Protein AF-W2YUC6-F1 (afdb_monomer_lite)

Secondary structure (DSSP, 8-state):
--HHHHHHHHHHHHHHHHHHHHHTTS-SS-EEEEEEEETTEEEEEEEEEEE-SS-EE--EEEEEES-SSTT----HHHHHHHHHHHHHHHHHHHHTT---

Structure (mmCIF, N/CA/C/O backbone):
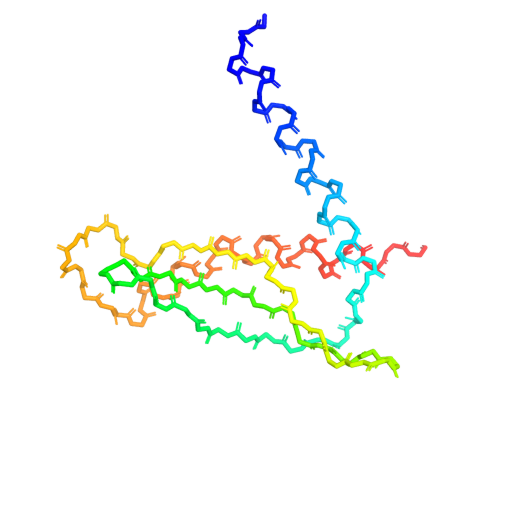data_AF-W2YUC6-F1
#
_entry.id   AF-W2YUC6-F1
#
loop_
_atom_site.group_PDB
_atom_site.id
_atom_site.type_symbol
_atom_site.label_atom_id
_atom_site.label_alt_id
_atom_site.label_comp_id
_atom_site.label_asym_id
_atom_site.label_entity_id
_atom_site.label_seq_id
_atom_site.pdbx_PDB_ins_code
_atom_site.Cartn_x
_atom_site.Cartn_y
_atom_site.Cartn_z
_atom_site.occupancy
_atom_site.B_iso_or_equiv
_atom_site.auth_seq_id
_atom_site.auth_comp_id
_atom_site.auth_asym_id
_atom_site.auth_atom_id
_atom_site.pdbx_PDB_model_num
ATOM 1 N N . MET A 1 1 ? 11.475 27.452 8.115 1.00 68.62 1 MET A N 1
ATOM 2 C CA . MET A 1 1 ? 10.735 26.313 7.541 1.00 68.62 1 MET A CA 1
ATOM 3 C C . MET A 1 1 ? 10.317 26.722 6.147 1.00 68.62 1 MET A C 1
ATOM 5 O O . MET A 1 1 ? 9.679 27.763 6.019 1.00 68.62 1 MET A O 1
ATOM 9 N N . SER A 1 2 ? 10.793 26.026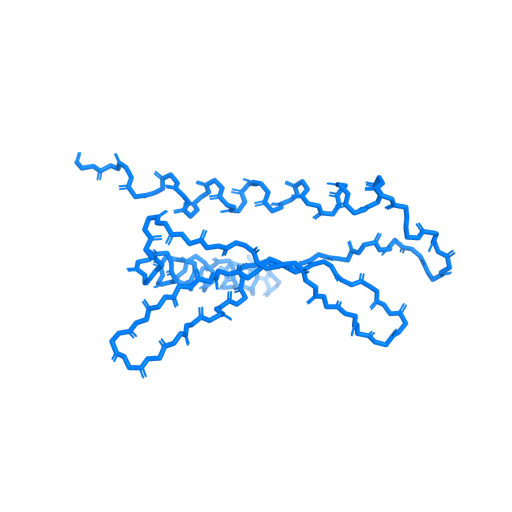 5.120 1.00 90.81 2 SER A N 1
ATOM 10 C CA . SER A 1 2 ? 10.464 26.364 3.736 1.00 90.81 2 SER A CA 1
ATOM 11 C C . SER A 1 2 ? 9.015 25.976 3.418 1.00 90.81 2 SER A C 1
ATOM 13 O O . SER A 1 2 ? 8.407 25.164 4.116 1.00 90.81 2 SER A O 1
ATOM 15 N N . VAL A 1 3 ? 8.446 26.560 2.361 1.00 90.56 3 VAL A N 1
ATOM 16 C CA . VAL A 1 3 ? 7.114 26.170 1.863 1.00 90.56 3 VAL A CA 1
ATOM 17 C C . VAL A 1 3 ? 7.087 24.683 1.482 1.00 90.56 3 VAL A C 1
ATOM 19 O O . VAL A 1 3 ? 6.080 24.017 1.706 1.00 90.56 3 VAL A O 1
ATOM 22 N N . LEU A 1 4 ? 8.208 24.152 0.979 1.00 91.25 4 LEU A N 1
ATOM 23 C CA . LEU A 1 4 ? 8.369 22.735 0.657 1.00 91.25 4 LEU A CA 1
ATOM 24 C C . LEU A 1 4 ? 8.284 21.855 1.912 1.00 91.25 4 LEU A C 1
ATOM 26 O O . LEU A 1 4 ? 7.545 20.876 1.909 1.00 91.25 4 LEU A O 1
ATOM 30 N N . ASP A 1 5 ? 8.960 22.241 2.999 1.00 92.19 5 ASP A N 1
ATOM 31 C CA . ASP A 1 5 ? 8.928 21.491 4.266 1.00 92.19 5 ASP A CA 1
ATOM 32 C C . ASP A 1 5 ? 7.514 21.455 4.861 1.00 92.19 5 ASP A C 1
ATOM 34 O O . ASP A 1 5 ? 7.064 20.433 5.377 1.00 92.19 5 ASP A O 1
ATOM 38 N N . ALA A 1 6 ? 6.791 22.576 4.774 1.00 91.25 6 ALA A N 1
ATOM 39 C CA . ALA A 1 6 ? 5.413 22.664 5.244 1.00 91.25 6 ALA A CA 1
ATOM 40 C C . ALA A 1 6 ? 4.466 21.797 4.399 1.00 91.25 6 ALA A C 1
ATOM 42 O O . ALA A 1 6 ? 3.583 21.135 4.945 1.00 91.25 6 ALA A O 1
ATOM 43 N N . LEU A 1 7 ? 4.660 21.773 3.077 1.00 93.06 7 LEU A N 1
ATOM 44 C CA . LEU A 1 7 ? 3.877 20.935 2.173 1.00 93.06 7 LEU A CA 1
ATOM 45 C C . LEU A 1 7 ? 4.134 19.447 2.428 1.00 93.06 7 LEU A C 1
ATOM 47 O O . LEU A 1 7 ? 3.177 18.687 2.561 1.00 93.06 7 LEU A O 1
ATOM 51 N N . LEU A 1 8 ? 5.402 19.047 2.548 1.00 90.88 8 LEU A N 1
ATOM 52 C CA . LEU A 1 8 ? 5.783 17.661 2.816 1.00 90.88 8 LEU A CA 1
ATOM 53 C C . LEU A 1 8 ? 5.209 17.182 4.153 1.00 90.88 8 LEU A C 1
ATOM 55 O O . LEU A 1 8 ? 4.545 16.152 4.199 1.00 90.88 8 LEU A O 1
ATOM 59 N N . SER A 1 9 ? 5.361 17.982 5.211 1.00 91.50 9 SER A N 1
ATOM 60 C CA . SER A 1 9 ? 4.806 17.683 6.537 1.00 91.50 9 SER A CA 1
ATOM 61 C C . SER A 1 9 ? 3.281 17.515 6.514 1.00 91.50 9 SER A C 1
ATOM 63 O O . SER A 1 9 ? 2.737 16.592 7.125 1.00 91.50 9 SER A O 1
ATOM 65 N N . ASN A 1 10 ? 2.571 18.355 5.752 1.00 91.25 10 ASN A N 1
ATOM 66 C CA . ASN A 1 10 ? 1.122 18.233 5.594 1.00 91.25 10 ASN A CA 1
ATOM 67 C C . ASN A 1 10 ? 0.727 16.954 4.846 1.00 91.25 10 ASN A C 1
ATOM 69 O O . ASN A 1 10 ? -0.207 16.273 5.269 1.00 91.25 10 ASN A O 1
ATOM 73 N N . ILE A 1 11 ? 1.433 16.612 3.764 1.00 91.25 11 ILE A N 1
ATOM 74 C CA . ILE A 1 11 ? 1.186 15.382 3.001 1.00 91.25 11 ILE A CA 1
ATOM 75 C C . ILE A 1 11 ? 1.427 14.163 3.892 1.00 91.25 11 ILE A C 1
ATOM 77 O O . ILE A 1 11 ? 0.543 13.321 4.008 1.00 91.25 11 ILE A O 1
ATOM 81 N N . GLU A 1 12 ? 2.552 14.106 4.603 1.00 86.38 12 GLU A N 1
ATOM 82 C CA . GLU A 1 12 ? 2.849 13.027 5.552 1.00 86.38 12 GLU A CA 1
ATOM 83 C C . GLU A 1 12 ? 1.789 12.911 6.655 1.00 86.38 12 GLU A C 1
ATOM 85 O O . GLU A 1 12 ? 1.380 11.808 7.026 1.00 86.38 12 GLU A O 1
ATOM 90 N N . GLY A 1 13 ? 1.324 14.045 7.187 1.00 86.56 13 GLY A N 1
ATOM 91 C CA . GLY A 1 13 ? 0.262 14.094 8.187 1.00 86.56 13 GLY A CA 1
ATOM 92 C C . GLY A 1 13 ? -1.058 13.527 7.663 1.00 86.56 13 GLY A C 1
ATOM 93 O O . GLY A 1 13 ? -1.673 12.689 8.326 1.00 86.56 13 GLY A O 1
ATOM 94 N N . MET A 1 14 ? -1.477 13.931 6.461 1.00 83.50 14 MET A N 1
ATOM 95 C CA . MET A 1 14 ? -2.692 13.404 5.833 1.00 83.50 14 MET A CA 1
ATOM 96 C C . MET A 1 14 ? -2.565 11.920 5.500 1.00 83.50 14 MET A C 1
ATOM 98 O O . MET A 1 14 ? -3.501 11.167 5.770 1.00 83.50 14 MET A O 1
ATOM 102 N N . THR A 1 15 ? -1.417 11.486 4.979 1.00 79.94 15 THR A N 1
ATOM 103 C CA . THR A 1 15 ? -1.151 10.077 4.671 1.00 79.94 15 THR A CA 1
ATOM 104 C C . THR A 1 15 ? -1.334 9.215 5.917 1.00 79.94 15 THR A C 1
ATOM 106 O O . THR A 1 15 ? -2.124 8.275 5.887 1.00 79.94 15 THR A O 1
ATOM 109 N N . LYS A 1 16 ? -0.762 9.607 7.065 1.00 79.44 16 LYS A N 1
ATOM 110 C CA . LYS A 1 16 ? -0.944 8.887 8.345 1.00 79.44 16 LYS A CA 1
ATOM 111 C C . LYS A 1 16 ? -2.411 8.789 8.779 1.00 79.44 16 LYS A C 1
ATOM 113 O O . LYS A 1 16 ? -2.835 7.770 9.332 1.00 79.44 16 LYS A O 1
ATOM 118 N N . VAL A 1 17 ? -3.201 9.845 8.568 1.00 84.56 17 VAL A N 1
ATOM 119 C CA . VAL A 1 17 ? -4.639 9.852 8.898 1.00 84.56 17 VAL A CA 1
ATOM 120 C C . VAL A 1 17 ? -5.415 8.903 7.983 1.00 84.56 17 VAL A C 1
ATOM 122 O O . VAL A 1 17 ? -6.271 8.149 8.462 1.00 84.56 17 VAL A O 1
ATOM 125 N N . VAL A 1 18 ? -5.110 8.914 6.685 1.00 77.75 18 VAL A N 1
ATOM 126 C CA . VAL A 1 18 ? -5.732 8.040 5.682 1.00 77.75 18 VAL A CA 1
ATOM 127 C C . VAL A 1 18 ? -5.387 6.578 5.959 1.00 77.75 18 VAL A C 1
ATOM 129 O O . VAL A 1 18 ? -6.303 5.768 6.094 1.00 77.75 18 VAL A O 1
ATOM 132 N N . GLU A 1 19 ? -4.110 6.257 6.158 1.00 74.81 19 GLU A N 1
ATOM 133 C CA . GLU A 1 19 ? -3.626 4.916 6.512 1.00 74.81 19 GLU A CA 1
ATOM 134 C C . GLU A 1 19 ? -4.328 4.368 7.757 1.00 74.81 19 GLU A C 1
ATOM 136 O O . GLU A 1 19 ? -4.874 3.267 7.736 1.00 74.81 19 GLU A O 1
ATOM 141 N N . SER A 1 20 ? -4.396 5.160 8.833 1.00 77.25 20 SER A N 1
ATOM 142 C CA . SER A 1 20 ? -5.079 4.776 10.077 1.00 77.25 20 SER A CA 1
ATOM 143 C C . SER A 1 20 ? -6.575 4.521 9.866 1.00 77.25 20 SER A C 1
ATOM 145 O O . SER A 1 20 ? -7.152 3.583 10.421 1.00 77.25 20 SER A O 1
ATOM 147 N N . THR A 1 21 ? -7.223 5.341 9.038 1.00 80.06 21 THR A N 1
ATOM 148 C CA . THR A 1 21 ? -8.652 5.207 8.729 1.00 80.06 21 THR A CA 1
ATOM 149 C C . THR A 1 21 ? -8.936 3.969 7.885 1.00 80.06 21 THR A C 1
ATOM 151 O O . THR A 1 21 ? -9.964 3.319 8.086 1.00 80.06 21 THR A O 1
ATOM 154 N N . ILE A 1 22 ? -8.050 3.648 6.942 1.00 73.81 22 ILE A N 1
ATOM 155 C CA . ILE A 1 22 ? -8.134 2.450 6.107 1.00 73.81 22 ILE A CA 1
ATOM 156 C C . ILE A 1 22 ? -7.868 1.207 6.960 1.00 73.81 22 ILE A C 1
ATOM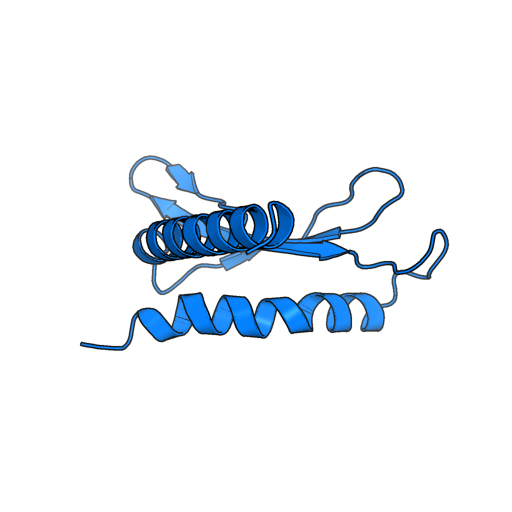 158 O O . ILE A 1 22 ? -8.699 0.304 6.960 1.00 73.81 22 ILE A O 1
ATOM 162 N N . GLY A 1 23 ? -6.805 1.197 7.768 1.00 73.44 23 GLY A N 1
ATOM 163 C CA . GLY A 1 23 ? -6.456 0.067 8.635 1.00 73.44 23 GLY A CA 1
ATOM 164 C C . GLY A 1 23 ? -7.572 -0.320 9.609 1.00 73.44 23 GLY A C 1
ATOM 165 O O . GLY A 1 23 ? -7.845 -1.497 9.787 1.00 73.44 23 GLY A O 1
ATOM 166 N N . LYS A 1 24 ? -8.313 0.651 10.161 1.00 77.12 24 LYS A N 1
ATOM 167 C CA . LYS A 1 24 ? -9.489 0.377 11.015 1.00 77.12 24 LYS A CA 1
ATOM 168 C C . LYS A 1 24 ? -10.667 -0.283 10.287 1.00 77.12 24 LYS A C 1
ATOM 170 O O . LYS A 1 24 ? -11.566 -0.796 10.946 1.00 77.12 24 LYS A O 1
ATOM 175 N N . LYS A 1 25 ? -10.727 -0.182 8.958 1.00 72.62 25 LYS A N 1
ATOM 176 C CA . LYS A 1 25 ? -11.828 -0.701 8.128 1.00 72.62 25 LYS A CA 1
ATOM 177 C C . LYS A 1 25 ? -11.507 -2.049 7.494 1.00 72.62 25 LYS A C 1
ATOM 179 O O . LYS A 1 25 ? -12.433 -2.718 7.047 1.00 72.62 25 LYS A O 1
ATOM 184 N N . ILE A 1 26 ? -10.229 -2.407 7.417 1.00 70.44 26 ILE A N 1
ATOM 185 C CA . ILE A 1 26 ? -9.772 -3.658 6.821 1.00 70.44 26 ILE A CA 1
ATOM 186 C C . ILE A 1 26 ? -9.842 -4.760 7.889 1.00 70.44 26 ILE A C 1
ATOM 188 O O . ILE A 1 26 ? -9.303 -4.568 8.979 1.00 70.44 26 ILE A O 1
ATOM 192 N N . PRO A 1 27 ? -10.524 -5.889 7.625 1.00 66.31 27 PRO A N 1
ATOM 193 C CA . PRO A 1 27 ? -10.529 -7.038 8.526 1.00 66.31 27 PRO A CA 1
ATOM 194 C C . PRO A 1 27 ? -9.127 -7.625 8.713 1.00 66.31 27 PRO A C 1
ATOM 196 O O . PRO A 1 27 ? -8.262 -7.439 7.866 1.00 66.31 27 PRO A O 1
ATOM 199 N N . VAL A 1 28 ? -8.918 -8.377 9.797 1.00 62.75 28 VAL A N 1
ATOM 200 C CA . VAL A 1 28 ? -7.642 -9.077 10.061 1.00 62.75 28 VAL A CA 1
ATOM 201 C C . VAL A 1 28 ? -7.271 -10.016 8.905 1.00 62.75 28 VAL A C 1
ATOM 203 O O . VAL A 1 28 ? -6.101 -10.101 8.543 1.00 62.75 28 VAL A O 1
ATOM 206 N N . ASP A 1 29 ? -8.277 -10.630 8.279 1.00 60.41 29 ASP A N 1
ATOM 207 C CA . ASP A 1 29 ? -8.125 -11.463 7.091 1.00 60.41 29 ASP A CA 1
ATOM 208 C C . ASP A 1 29 ? -8.583 -10.682 5.852 1.00 60.41 29 ASP A C 1
ATOM 210 O O . ASP A 1 29 ? -9.780 -10.497 5.617 1.00 60.41 29 ASP A O 1
ATOM 214 N N . PHE A 1 30 ? -7.630 -10.205 5.052 1.00 66.00 30 PHE A N 1
ATOM 215 C CA . PHE A 1 30 ? -7.894 -9.600 3.748 1.00 66.00 30 PHE A CA 1
ATOM 216 C C . PHE A 1 30 ? -6.977 -10.209 2.687 1.00 66.00 30 PHE A C 1
ATOM 218 O O . PHE A 1 30 ? -5.821 -10.535 2.953 1.00 66.00 30 PHE A O 1
ATOM 225 N N . GLY A 1 31 ? -7.500 -10.369 1.473 1.00 61.97 31 GLY A N 1
ATOM 226 C CA . GLY A 1 31 ? -6.701 -10.789 0.322 1.00 61.97 31 GLY A CA 1
ATOM 227 C C . GLY A 1 31 ? -5.894 -9.624 -0.250 1.00 61.97 31 GLY A C 1
ATOM 228 O O . GLY A 1 31 ? -6.330 -8.477 -0.168 1.00 61.97 31 GLY A O 1
ATOM 229 N N . LEU A 1 32 ? -4.744 -9.918 -0.856 1.00 67.25 32 LEU A N 1
ATOM 230 C CA . LEU A 1 32 ? -3.989 -8.971 -1.675 1.00 67.25 32 LEU A CA 1
ATOM 231 C C . LEU A 1 32 ? -4.281 -9.245 -3.150 1.00 67.25 32 LEU A C 1
ATOM 233 O O . LEU A 1 32 ? -4.147 -10.383 -3.597 1.00 67.25 32 LEU A O 1
ATOM 237 N N . ILE A 1 33 ? -4.691 -8.214 -3.887 1.00 61.94 33 ILE A N 1
ATOM 238 C CA . ILE A 1 33 ? -4.772 -8.260 -5.352 1.00 61.94 33 ILE A CA 1
ATOM 239 C C . ILE A 1 33 ? -3.615 -7.429 -5.891 1.00 61.94 33 ILE A C 1
ATOM 241 O O . ILE A 1 33 ? -3.421 -6.299 -5.439 1.00 61.94 33 ILE A O 1
ATOM 245 N N . ASP A 1 34 ? -2.876 -8.014 -6.825 1.00 67.88 34 ASP A N 1
ATOM 246 C CA . ASP A 1 34 ? -1.791 -7.390 -7.569 1.00 67.88 34 ASP A CA 1
ATOM 247 C C . ASP A 1 34 ? -2.179 -7.358 -9.044 1.00 67.88 34 ASP A C 1
ATOM 249 O O . ASP A 1 34 ? -2.281 -8.430 -9.634 1.00 67.88 34 ASP A O 1
ATOM 253 N N . ASP A 1 35 ? -2.472 -6.173 -9.588 1.00 62.59 35 ASP A N 1
ATOM 254 C CA . ASP A 1 35 ? -2.448 -5.901 -11.036 1.00 62.59 35 ASP A CA 1
ATOM 255 C C . ASP A 1 35 ? -2.792 -4.426 -11.332 1.00 62.59 35 ASP A C 1
ATOM 257 O O . ASP A 1 35 ? -3.898 -4.000 -10.981 1.00 62.59 35 ASP A O 1
ATOM 261 N N . TYR A 1 36 ? -1.919 -3.664 -12.016 1.00 63.12 36 TYR A N 1
ATOM 262 C CA . TYR A 1 36 ? -2.360 -2.483 -12.781 1.00 63.12 36 TYR A CA 1
ATOM 263 C C . TYR A 1 36 ? -1.339 -1.927 -13.803 1.00 63.12 36 TYR A C 1
ATOM 265 O O . TYR A 1 36 ? -0.351 -1.289 -13.448 1.00 63.12 36 TYR A O 1
ATOM 273 N N . ASN A 1 37 ? -1.636 -2.032 -15.104 1.00 57.59 37 ASN A N 1
ATOM 274 C CA . ASN A 1 37 ? -0.880 -1.341 -16.162 1.00 57.59 37 ASN A CA 1
ATOM 275 C C . ASN A 1 37 ? -1.486 0.028 -16.513 1.00 57.59 37 ASN A C 1
ATOM 277 O O . ASN A 1 37 ? -2.657 0.102 -16.894 1.00 57.59 37 ASN A O 1
ATOM 281 N N . PHE A 1 38 ? -0.680 1.100 -16.484 1.00 55.09 38 PHE A N 1
ATOM 282 C CA . PHE A 1 38 ? -1.080 2.440 -16.935 1.00 55.09 38 PHE A CA 1
ATOM 283 C C . PHE A 1 38 ? -0.340 2.831 -18.221 1.00 55.09 38 PHE A C 1
ATOM 285 O O . PHE A 1 38 ? 0.662 3.543 -18.227 1.00 55.09 38 PHE A O 1
ATOM 292 N N . GLY A 1 39 ? -0.847 2.364 -19.363 1.00 64.25 39 GLY A N 1
ATOM 293 C CA . GLY A 1 39 ? -0.244 2.679 -20.659 1.00 64.25 39 GLY A CA 1
ATOM 294 C C . GLY A 1 39 ? 1.133 2.030 -20.832 1.00 64.25 39 GLY A C 1
ATOM 295 O O . GLY A 1 39 ? 1.224 0.807 -20.861 1.00 64.25 39 GLY A O 1
ATOM 296 N N . VAL A 1 40 ? 2.183 2.842 -21.011 1.00 60.06 40 VAL A N 1
ATOM 297 C CA . VAL A 1 40 ? 3.573 2.367 -21.180 1.00 60.06 40 VAL A CA 1
ATOM 298 C C . VAL A 1 40 ? 4.328 2.230 -19.857 1.00 60.06 40 VAL A C 1
ATOM 300 O O . VAL A 1 40 ? 5.382 1.605 -19.836 1.00 60.06 40 VAL A O 1
ATOM 303 N N . GLU A 1 41 ? 3.800 2.794 -18.770 1.00 66.88 41 GLU A N 1
ATOM 304 C CA . GLU A 1 41 ? 4.383 2.694 -17.434 1.00 66.88 41 GLU A CA 1
ATOM 305 C C . GLU A 1 41 ? 3.700 1.558 -16.672 1.00 66.88 41 GLU A C 1
ATOM 307 O O . GLU A 1 41 ? 2.468 1.467 -16.603 1.00 66.88 41 GLU A O 1
ATOM 312 N N . GLN A 1 42 ? 4.517 0.666 -16.121 1.00 71.50 42 GLN A N 1
ATOM 313 C CA . GLN A 1 42 ? 4.033 -0.470 -15.356 1.00 71.50 42 GLN A CA 1
ATOM 314 C C . GLN A 1 42 ? 4.162 -0.169 -13.876 1.00 71.50 42 GLN A C 1
ATOM 316 O O . GLN A 1 42 ? 5.253 0.121 -13.383 1.00 71.50 42 GLN A O 1
ATOM 321 N N . TYR A 1 43 ? 3.032 -0.238 -13.185 1.00 73.56 43 TYR A N 1
ATOM 322 C CA . TYR A 1 43 ? 2.959 -0.079 -11.749 1.00 73.56 43 TYR A CA 1
ATOM 323 C C . TYR A 1 43 ? 2.525 -1.398 -11.135 1.00 73.56 43 TYR A C 1
ATOM 325 O O . TYR A 1 43 ? 1.683 -2.115 -11.665 1.00 73.56 43 TYR A O 1
ATOM 333 N N . GLN A 1 44 ? 3.095 -1.705 -9.985 1.00 76.50 44 GLN A N 1
ATOM 334 C CA . GLN A 1 44 ? 2.600 -2.760 -9.132 1.00 76.50 44 GLN A CA 1
ATOM 335 C C . GLN A 1 44 ? 1.761 -2.121 -8.047 1.00 76.50 44 GLN A C 1
ATOM 337 O O . GLN A 1 44 ? 2.174 -1.132 -7.437 1.00 76.50 44 GLN A O 1
ATOM 342 N N . SER A 1 45 ? 0.574 -2.659 -7.815 1.00 77.00 45 SER A N 1
ATOM 343 C CA . SER A 1 45 ? -0.375 -2.086 -6.869 1.00 77.00 45 SER A CA 1
ATOM 344 C C . SER A 1 45 ? -0.937 -3.167 -5.974 1.00 77.00 45 SER A C 1
ATOM 346 O O . SER A 1 45 ? -1.509 -4.138 -6.452 1.00 77.00 45 SER A O 1
ATOM 348 N N . ALA A 1 46 ? -0.829 -2.954 -4.671 1.00 75.88 46 ALA A N 1
ATOM 349 C CA . ALA A 1 46 ? -1.439 -3.785 -3.656 1.00 75.88 46 ALA A CA 1
ATOM 350 C C . ALA A 1 46 ? -2.833 -3.246 -3.325 1.00 75.88 46 ALA A C 1
ATOM 352 O O . ALA A 1 46 ? -2.970 -2.099 -2.890 1.00 75.88 46 ALA A O 1
ATOM 353 N N . TYR A 1 47 ? -3.862 -4.078 -3.452 1.00 77.81 47 TYR A N 1
ATOM 354 C CA . TYR A 1 47 ? -5.209 -3.785 -2.956 1.00 77.81 47 TYR A CA 1
ATOM 355 C C . TYR A 1 47 ? -5.560 -4.676 -1.772 1.00 77.81 47 TYR A C 1
ATOM 357 O O . TYR A 1 47 ? -5.220 -5.855 -1.764 1.00 77.81 47 TYR A O 1
ATOM 365 N N . GLY A 1 48 ? -6.291 -4.139 -0.796 1.00 78.75 48 GLY A N 1
ATOM 366 C CA . GLY A 1 48 ? -6.949 -4.969 0.212 1.00 78.75 48 GLY A CA 1
ATOM 367 C C . GLY A 1 48 ? -8.244 -5.540 -0.356 1.00 78.75 48 GLY A C 1
ATOM 368 O O . GLY A 1 48 ? -8.978 -4.810 -1.002 1.00 78.75 48 GLY A O 1
ATOM 369 N N . CYS A 1 49 ? -8.553 -6.808 -0.114 1.00 83.25 49 CYS A N 1
ATOM 370 C CA . CYS A 1 49 ? -9.775 -7.461 -0.583 1.00 83.25 49 CYS A CA 1
ATOM 371 C C . CYS A 1 49 ? -10.553 -8.014 0.609 1.00 83.25 49 CYS A C 1
ATOM 373 O O . CYS A 1 49 ? -10.088 -8.944 1.270 1.00 83.25 49 CYS A O 1
ATOM 375 N N . TYR A 1 50 ? -11.728 -7.445 0.882 1.00 79.56 50 TYR A N 1
ATOM 376 C CA . TYR A 1 50 ? -12.589 -7.892 1.976 1.00 79.56 50 TYR A CA 1
ATOM 377 C C . TYR A 1 50 ? -14.069 -7.609 1.723 1.00 79.56 50 TYR A C 1
ATOM 379 O O . TYR A 1 50 ? -14.432 -6.617 1.090 1.00 79.56 50 TYR A O 1
ATOM 387 N N . ASP A 1 51 ? -14.929 -8.451 2.289 1.00 82.44 51 ASP A N 1
ATOM 388 C CA . ASP A 1 51 ? -16.374 -8.264 2.234 1.00 82.44 51 ASP A CA 1
ATOM 389 C C . ASP A 1 51 ? -16.867 -7.309 3.325 1.00 82.44 51 ASP A C 1
ATOM 391 O O . ASP A 1 51 ? -16.386 -7.300 4.460 1.00 82.44 51 ASP A O 1
ATOM 395 N N . THR A 1 52 ? -17.874 -6.503 2.991 1.00 81.94 52 THR A N 1
ATOM 396 C CA . THR A 1 52 ? -18.671 -5.752 3.969 1.00 81.94 52 THR A CA 1
ATOM 397 C C . THR A 1 52 ? -20.144 -6.120 3.820 1.00 81.94 52 THR A C 1
ATOM 399 O O . THR A 1 52 ? -20.534 -6.591 2.751 1.00 81.94 52 THR A O 1
ATOM 402 N N . PRO A 1 53 ? -21.001 -5.858 4.827 1.00 86.94 53 PRO A N 1
ATOM 403 C CA . PRO A 1 53 ? -22.425 -6.193 4.745 1.00 86.94 53 PRO A CA 1
ATOM 404 C C . PRO A 1 53 ? -23.160 -5.600 3.534 1.00 86.94 53 PRO A C 1
ATOM 406 O O . PRO A 1 53 ? -24.219 -6.098 3.169 1.00 86.94 53 PRO A O 1
ATOM 409 N N . SER A 1 54 ? -22.633 -4.531 2.926 1.00 88.69 54 SER A N 1
ATOM 410 C CA . SER A 1 54 ? -23.227 -3.912 1.740 1.00 88.69 54 SER A CA 1
ATOM 411 C C . SER A 1 54 ? -22.604 -4.360 0.417 1.00 88.69 54 SER A C 1
ATOM 413 O O . SER A 1 54 ? -23.302 -4.365 -0.591 1.00 88.69 54 SER A O 1
ATOM 415 N N . SER A 1 55 ? -21.301 -4.662 0.386 1.00 84.69 55 SER A N 1
ATOM 416 C CA . SER A 1 55 ? -20.562 -5.043 -0.833 1.00 84.69 55 SER A CA 1
ATOM 417 C C . SER A 1 55 ? -19.095 -5.388 -0.527 1.00 84.69 55 SER A C 1
ATOM 419 O O . SER A 1 55 ? -18.561 -4.915 0.485 1.00 84.69 55 SER A O 1
ATOM 421 N N . PRO A 1 56 ? -18.413 -6.138 -1.407 1.00 84.69 56 PRO A N 1
ATOM 422 C CA . PRO A 1 56 ? -16.959 -6.261 -1.379 1.00 84.69 56 PRO A CA 1
ATOM 423 C C . PRO A 1 56 ? -16.265 -4.899 -1.518 1.00 84.69 56 PRO A C 1
ATOM 425 O O . PRO A 1 56 ? -16.750 -4.004 -2.217 1.00 84.69 56 PRO A O 1
ATOM 428 N N . ARG A 1 57 ? -15.121 -4.730 -0.853 1.00 84.25 57 ARG A N 1
ATOM 429 C CA . ARG A 1 57 ? -14.283 -3.528 -0.919 1.00 84.25 57 ARG A CA 1
ATOM 430 C C . ARG A 1 57 ? -12.867 -3.859 -1.366 1.00 84.25 57 ARG A C 1
ATOM 432 O O . ARG A 1 57 ? -12.272 -4.827 -0.901 1.00 84.25 57 ARG A O 1
ATOM 439 N N . TYR A 1 58 ? -12.341 -2.962 -2.201 1.00 82.56 58 TYR A N 1
ATOM 440 C CA . TYR A 1 58 ? -11.022 -3.070 -2.822 1.00 82.56 58 TYR A CA 1
ATOM 441 C C . TYR A 1 58 ? -10.211 -1.765 -2.698 1.00 82.56 58 TYR A C 1
ATOM 443 O O . TYR A 1 58 ? -9.945 -1.113 -3.708 1.00 82.56 58 TYR A O 1
ATOM 451 N N . PRO A 1 59 ? -9.892 -1.268 -1.484 1.00 79.88 59 PRO A N 1
ATOM 452 C CA . PRO A 1 59 ? -9.077 -0.063 -1.360 1.00 79.88 59 PRO A CA 1
ATOM 453 C C . PRO A 1 59 ? -7.651 -0.305 -1.873 1.00 79.88 59 PRO A C 1
ATOM 455 O O . PRO A 1 59 ? -7.028 -1.306 -1.514 1.00 79.88 59 PRO A O 1
ATOM 458 N N . LEU A 1 60 ? -7.127 0.644 -2.657 1.00 78.62 60 LEU A N 1
ATOM 459 C CA . LEU A 1 60 ? -5.704 0.699 -2.989 1.00 78.62 60 LEU A CA 1
ATOM 460 C C . LEU A 1 60 ? -4.914 0.941 -1.701 1.00 78.62 60 LEU A C 1
ATOM 462 O O . LEU A 1 60 ? -5.153 1.921 -0.992 1.00 78.62 60 LEU A O 1
ATOM 466 N N . LEU A 1 61 ? -4.008 0.023 -1.395 1.00 76.00 61 LEU A N 1
ATOM 467 C CA . LEU A 1 61 ? -3.142 0.073 -0.227 1.00 76.00 61 LEU A CA 1
ATOM 468 C C . LEU A 1 61 ? -1.821 0.732 -0.577 1.00 76.00 61 LEU A C 1
ATOM 470 O O . LEU A 1 61 ? -1.380 1.637 0.121 1.00 76.00 61 LEU A O 1
ATOM 474 N N . SER A 1 62 ? -1.200 0.304 -1.668 1.00 74.94 62 SER A N 1
ATOM 475 C CA . SER A 1 62 ? 0.078 0.857 -2.084 1.00 74.94 62 SER A CA 1
ATOM 476 C C . SER A 1 62 ? 0.308 0.655 -3.573 1.00 74.94 62 SER A C 1
ATOM 478 O O . SER A 1 62 ? -0.310 -0.221 -4.173 1.00 74.94 62 SER A O 1
ATOM 480 N N . MET A 1 63 ? 1.165 1.484 -4.162 1.00 77.94 63 MET A N 1
ATOM 481 C CA . MET A 1 63 ? 1.514 1.431 -5.577 1.00 77.94 63 MET A CA 1
ATOM 482 C C . MET A 1 63 ? 2.955 1.902 -5.781 1.00 77.94 63 MET A C 1
ATOM 484 O O . MET A 1 63 ? 3.368 2.881 -5.159 1.00 77.94 63 MET A O 1
ATOM 488 N N . ALA A 1 64 ? 3.704 1.218 -6.637 1.00 77.06 64 ALA A N 1
ATOM 489 C CA . ALA A 1 64 ? 5.104 1.502 -6.937 1.00 77.06 64 ALA A CA 1
ATOM 490 C C . ALA A 1 64 ? 5.378 1.210 -8.416 1.00 77.06 64 ALA A C 1
ATOM 492 O O . ALA A 1 64 ? 4.776 0.286 -8.967 1.00 77.06 64 ALA A O 1
ATOM 493 N N . PRO A 1 65 ? 6.237 1.996 -9.081 1.00 75.81 65 PRO A N 1
ATOM 494 C CA . PRO A 1 65 ? 6.666 1.675 -10.435 1.00 75.81 65 PRO A CA 1
ATOM 495 C C . PRO A 1 65 ? 7.472 0.367 -10.440 1.00 75.81 65 PRO A C 1
ATOM 497 O O . PRO A 1 65 ? 8.213 0.089 -9.499 1.00 75.81 65 PRO A O 1
ATOM 500 N N . VAL A 1 66 ? 7.307 -0.431 -11.494 1.00 74.62 66 VAL A N 1
ATOM 501 C CA . VAL A 1 66 ? 8.070 -1.673 -11.738 1.00 74.62 66 VAL A CA 1
ATOM 502 C C . VAL A 1 66 ? 9.281 -1.417 -12.634 1.00 74.62 66 VAL A C 1
ATOM 504 O O . VAL A 1 66 ? 10.250 -2.167 -12.586 1.00 74.62 66 VAL A O 1
ATOM 507 N N . MET A 1 67 ? 9.222 -0.371 -13.459 1.00 70.62 67 MET A N 1
ATOM 508 C CA . MET A 1 67 ? 10.304 0.020 -14.361 1.00 70.62 67 MET A CA 1
ATOM 509 C C . MET A 1 67 ? 10.970 1.298 -13.865 1.00 70.62 67 MET A C 1
ATOM 511 O O . MET A 1 67 ? 10.270 2.2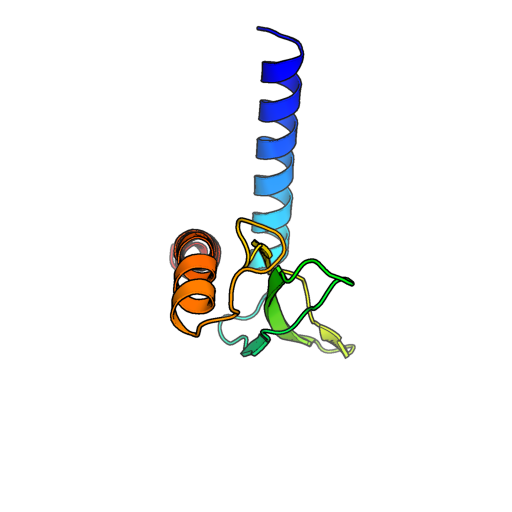50 -13.508 1.00 70.62 67 MET A O 1
ATOM 515 N N . ASP A 1 68 ? 12.300 1.323 -13.911 1.00 66.44 68 ASP A N 1
ATOM 516 C CA . ASP A 1 68 ? 13.085 2.530 -13.662 1.00 66.44 68 ASP A CA 1
ATOM 517 C C . ASP A 1 68 ? 13.222 3.353 -14.957 1.00 66.44 68 ASP A C 1
ATOM 519 O O . ASP A 1 68 ? 13.168 4.586 -14.910 1.00 66.44 68 ASP A O 1
ATOM 523 N N . GLU A 1 69 ? 13.310 2.694 -16.126 1.00 67.62 69 GLU A N 1
ATOM 524 C CA . GLU A 1 69 ? 13.380 3.337 -17.446 1.00 67.62 69 GLU A CA 1
ATOM 525 C C . GLU A 1 69 ? 12.420 2.732 -18.502 1.00 67.62 69 GLU A C 1
ATOM 527 O O . GLU A 1 69 ? 12.067 1.548 -18.462 1.00 67.62 69 GLU A O 1
ATOM 532 N N . PRO A 1 70 ? 11.994 3.519 -19.515 1.00 61.50 70 PRO A N 1
ATOM 533 C CA . PRO A 1 70 ? 11.202 3.006 -20.630 1.00 61.50 70 PRO A CA 1
ATOM 534 C C . PRO A 1 70 ? 11.970 1.941 -21.428 1.00 61.50 70 PRO A C 1
ATOM 536 O O . PRO A 1 70 ? 12.929 2.252 -22.134 1.00 61.50 70 PRO A O 1
ATOM 539 N N . GLY A 1 71 ? 11.501 0.693 -21.378 1.00 63.53 71 GLY A N 1
ATOM 540 C CA . GLY A 1 71 ? 12.107 -0.439 -22.090 1.00 63.53 71 GLY A CA 1
ATOM 541 C C . GLY A 1 71 ? 12.781 -1.466 -21.185 1.00 63.53 71 GLY A C 1
ATOM 542 O O . GLY A 1 71 ? 13.220 -2.498 -21.698 1.00 63.53 71 GLY A O 1
ATOM 543 N N . ASP A 1 72 ? 12.812 -1.228 -19.870 1.00 70.38 72 ASP A N 1
ATOM 544 C CA . ASP A 1 72 ? 13.209 -2.249 -18.908 1.00 70.38 72 ASP A CA 1
ATOM 545 C C . ASP A 1 72 ? 12.346 -3.504 -19.056 1.00 70.38 72 ASP A C 1
ATOM 547 O O . ASP A 1 72 ? 11.125 -3.465 -19.242 1.00 70.38 72 ASP A O 1
ATOM 551 N N . HIS A 1 73 ? 13.000 -4.661 -18.998 1.00 63.06 73 HIS A N 1
ATOM 552 C CA . HIS A 1 73 ? 12.293 -5.928 -19.021 1.00 63.06 73 HIS A CA 1
ATOM 553 C C . HIS A 1 73 ? 11.557 -6.124 -17.694 1.00 63.06 73 HIS A C 1
ATOM 555 O O . HIS A 1 73 ? 12.154 -6.041 -16.622 1.00 63.06 73 HIS A O 1
ATOM 561 N N . LEU A 1 74 ? 10.271 -6.461 -17.789 1.00 70.00 74 LEU A N 1
ATOM 562 C CA . LEU A 1 74 ? 9.369 -6.800 -16.683 1.00 70.00 74 LEU A CA 1
ATOM 563 C C . LEU A 1 74 ? 9.739 -8.160 -16.096 1.00 70.00 74 LEU A C 1
ATOM 565 O O . LEU A 1 74 ? 9.060 -9.174 -16.266 1.00 70.00 74 LEU A O 1
ATOM 569 N N . THR A 1 75 ? 10.922 -8.206 -15.504 1.00 73.81 75 THR A N 1
ATOM 570 C CA . THR A 1 75 ? 11.456 -9.408 -14.891 1.00 73.81 75 THR A CA 1
ATOM 571 C C . THR A 1 75 ? 10.745 -9.655 -13.570 1.00 73.81 75 THR A C 1
ATOM 573 O O . THR A 1 75 ? 10.358 -8.727 -12.863 1.00 73.81 75 THR A O 1
ATOM 576 N N . ALA A 1 76 ? 10.613 -10.929 -13.200 1.00 72.56 76 ALA A N 1
ATOM 577 C CA . ALA A 1 76 ? 10.091 -11.301 -11.888 1.00 72.56 76 ALA A CA 1
ATOM 578 C C . ALA A 1 76 ? 10.888 -10.650 -10.739 1.00 72.56 76 ALA A C 1
ATOM 580 O O . ALA A 1 76 ? 10.324 -10.366 -9.690 1.00 72.56 76 ALA A O 1
ATOM 581 N N . GLU A 1 77 ? 12.180 -10.385 -10.949 1.00 74.94 77 GLU A N 1
ATOM 582 C CA . GLU A 1 77 ? 13.037 -9.687 -9.990 1.00 74.94 77 GLU A CA 1
ATOM 583 C C . GLU A 1 77 ? 12.649 -8.210 -9.832 1.00 74.94 77 GLU A C 1
ATOM 585 O O . GLU A 1 77 ? 12.472 -7.768 -8.703 1.00 74.94 77 GLU A O 1
ATOM 590 N N . GLY A 1 78 ? 12.388 -7.484 -10.927 1.00 73.81 78 GLY A N 1
ATOM 591 C CA . GLY A 1 78 ? 11.881 -6.104 -10.866 1.00 73.81 78 GLY A CA 1
ATOM 592 C C . GLY A 1 78 ? 10.544 -5.994 -10.125 1.00 73.81 78 GLY A C 1
ATOM 593 O O . GLY A 1 78 ? 10.364 -5.115 -9.283 1.00 73.81 78 GLY A O 1
ATOM 594 N N . HIS A 1 79 ? 9.639 -6.954 -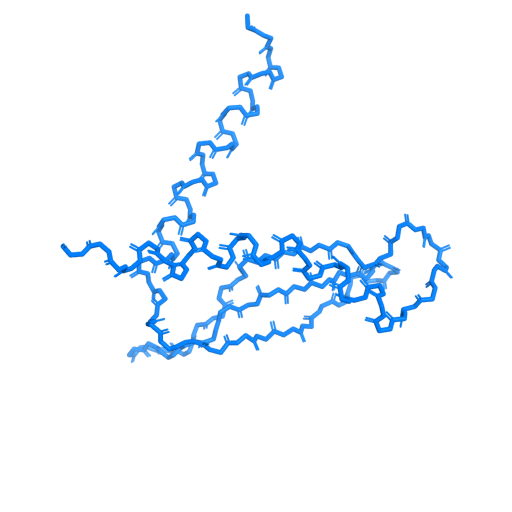10.337 1.00 73.56 79 HIS A N 1
ATOM 595 C CA . HIS A 1 79 ? 8.405 -7.055 -9.550 1.00 73.56 79 HIS A CA 1
ATOM 596 C C . HIS A 1 79 ? 8.677 -7.354 -8.065 1.00 73.56 79 HIS A C 1
ATOM 598 O O . HIS A 1 79 ? 8.042 -6.783 -7.186 1.00 73.56 79 HIS A O 1
ATOM 604 N N . LEU A 1 80 ? 9.636 -8.222 -7.735 1.00 74.44 80 LEU A N 1
ATOM 605 C CA . LEU A 1 80 ? 9.991 -8.478 -6.334 1.00 74.44 80 LEU A CA 1
ATOM 606 C C . LEU A 1 80 ? 10.567 -7.231 -5.652 1.00 74.44 80 LEU A C 1
ATOM 608 O O . LEU A 1 80 ? 10.195 -6.937 -4.515 1.00 74.44 80 LEU A O 1
ATOM 612 N N . THR A 1 81 ? 11.417 -6.476 -6.346 1.00 75.31 81 THR A N 1
ATOM 613 C CA . THR A 1 81 ? 11.979 -5.215 -5.846 1.00 75.31 81 THR A CA 1
ATOM 614 C C . THR A 1 81 ? 10.895 -4.159 -5.639 1.00 75.31 81 THR A C 1
ATOM 616 O O . THR A 1 81 ? 10.875 -3.508 -4.595 1.00 75.31 81 THR A O 1
ATOM 619 N N . ALA A 1 82 ? 9.934 -4.039 -6.559 1.00 72.12 82 ALA A N 1
ATOM 620 C CA . ALA A 1 82 ? 8.794 -3.133 -6.410 1.00 72.12 82 ALA A CA 1
ATOM 621 C C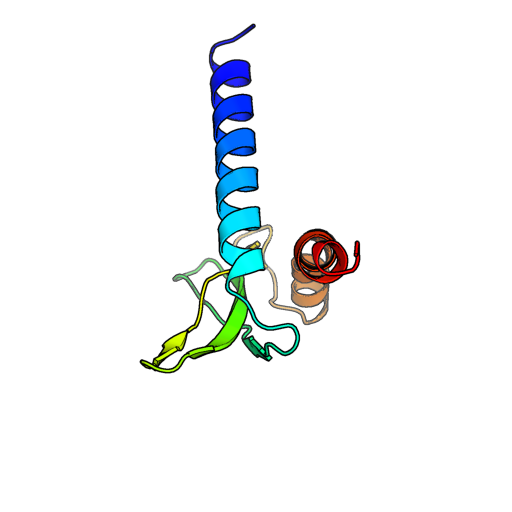 . ALA A 1 82 ? 7.891 -3.492 -5.210 1.00 72.12 82 ALA A C 1
ATOM 623 O O . ALA A 1 82 ? 7.218 -2.612 -4.670 1.00 72.12 82 ALA A O 1
ATOM 624 N N . ILE A 1 83 ? 7.922 -4.746 -4.729 1.00 72.06 83 ILE A N 1
ATOM 625 C CA . ILE A 1 83 ? 7.191 -5.180 -3.526 1.00 72.06 83 ILE A CA 1
ATOM 626 C C . ILE A 1 83 ? 7.893 -4.800 -2.215 1.00 72.06 83 ILE A C 1
ATOM 628 O O . ILE A 1 83 ? 7.220 -4.630 -1.192 1.00 72.06 83 ILE A O 1
ATOM 632 N N . GLU A 1 84 ? 9.219 -4.656 -2.185 1.00 71.62 84 GLU A N 1
ATOM 633 C CA . GLU A 1 84 ? 9.949 -4.392 -0.933 1.00 71.62 84 GLU A CA 1
ATOM 634 C C . GLU A 1 84 ? 9.443 -3.152 -0.167 1.00 71.62 84 GLU A C 1
ATOM 636 O O . GLU A 1 84 ? 9.198 -3.266 1.044 1.00 71.62 84 GLU A O 1
ATOM 641 N N . PRO A 1 85 ? 9.174 -2.000 -0.818 1.00 67.19 85 PRO A N 1
ATOM 642 C CA . PRO A 1 85 ? 8.579 -0.840 -0.155 1.00 67.19 85 PRO A CA 1
ATOM 643 C C . PRO A 1 85 ? 7.204 -1.140 0.462 1.00 67.19 85 PRO A C 1
ATOM 645 O O . PRO A 1 85 ? 6.864 -0.614 1.529 1.00 67.19 85 PRO A O 1
ATOM 648 N N . PHE A 1 86 ? 6.421 -2.034 -0.154 1.00 66.75 86 PHE A N 1
ATOM 649 C CA . PHE A 1 86 ? 5.110 -2.439 0.354 1.00 66.75 86 PHE A CA 1
ATOM 650 C C . PHE A 1 86 ? 5.205 -3.274 1.619 1.00 66.75 86 PHE A C 1
ATOM 652 O O . PHE A 1 86 ? 4.299 -3.210 2.446 1.00 66.75 86 PHE A O 1
ATOM 659 N N . GLN A 1 87 ? 6.285 -4.027 1.833 1.00 63.59 87 GLN A N 1
ATOM 660 C CA . GLN A 1 87 ? 6.430 -4.821 3.054 1.00 63.59 87 GLN A CA 1
ATOM 661 C C . GLN A 1 87 ? 6.486 -3.943 4.306 1.00 63.59 87 GLN A C 1
ATOM 663 O O . GLN A 1 87 ? 5.976 -4.336 5.358 1.00 63.59 87 GLN A O 1
ATOM 668 N N . LEU A 1 88 ? 7.078 -2.749 4.211 1.00 61.34 88 LEU A N 1
ATOM 669 C CA . LEU A 1 88 ? 7.118 -1.805 5.326 1.00 61.34 88 LEU A CA 1
ATOM 670 C C . LEU A 1 88 ? 5.728 -1.203 5.589 1.00 61.34 88 LEU A C 1
ATOM 672 O O . LEU A 1 88 ? 5.297 -1.131 6.738 1.00 61.34 88 LEU A O 1
ATOM 676 N N . PHE A 1 89 ? 4.998 -0.857 4.527 1.00 59.91 89 PHE A N 1
ATOM 677 C CA . PHE A 1 89 ? 3.625 -0.352 4.595 1.00 59.91 89 PHE A CA 1
ATOM 678 C C . PHE A 1 89 ? 2.637 -1.396 5.145 1.00 59.91 89 PHE A C 1
ATOM 680 O O . PHE A 1 89 ? 1.888 -1.129 6.088 1.00 59.91 89 PHE A O 1
ATOM 687 N N . LEU A 1 90 ? 2.692 -2.625 4.626 1.00 60.91 90 LEU A N 1
ATOM 688 C CA . LEU A 1 90 ? 1.896 -3.754 5.103 1.00 60.91 90 LEU A CA 1
ATOM 689 C C . LEU A 1 90 ? 2.216 -4.067 6.563 1.00 60.91 90 LEU A C 1
ATOM 691 O O . LEU A 1 90 ? 1.293 -4.318 7.328 1.00 60.91 90 LEU A O 1
ATOM 695 N N . LYS A 1 91 ? 3.479 -3.973 7.003 1.00 58.75 91 LYS A N 1
ATOM 696 C CA . LYS A 1 91 ? 3.820 -4.116 8.429 1.00 58.75 91 LYS A CA 1
ATOM 697 C C . LYS A 1 91 ? 3.138 -3.052 9.298 1.00 58.75 91 LYS A C 1
ATOM 699 O O . LYS A 1 91 ? 2.641 -3.376 10.373 1.00 58.75 91 LYS A O 1
ATOM 704 N N . VAL A 1 92 ? 3.066 -1.798 8.855 1.00 56.16 92 VAL A N 1
ATOM 705 C CA . VAL A 1 92 ? 2.396 -0.729 9.619 1.00 56.16 92 VAL A CA 1
ATOM 706 C C . VAL A 1 92 ? 0.889 -0.975 9.736 1.00 56.16 92 VAL A C 1
ATOM 708 O O . VAL A 1 92 ? 0.328 -0.764 10.812 1.00 56.16 92 VAL A O 1
ATOM 711 N N . ILE A 1 93 ? 0.242 -1.456 8.671 1.00 54.06 93 ILE A N 1
ATOM 712 C CA . ILE A 1 93 ? -1.196 -1.769 8.679 1.00 54.06 93 ILE A CA 1
ATOM 713 C C . ILE A 1 93 ? -1.497 -3.056 9.463 1.00 54.06 93 ILE A C 1
ATOM 715 O O . ILE A 1 93 ? -2.406 -3.057 10.290 1.00 54.06 93 ILE A O 1
ATOM 719 N N . LEU A 1 94 ? -0.725 -4.126 9.257 1.00 53.91 94 LEU A N 1
ATOM 720 C CA . LEU A 1 94 ? -0.952 -5.442 9.868 1.00 53.91 94 LEU A CA 1
ATOM 721 C C . LEU A 1 94 ? -0.626 -5.465 11.369 1.00 53.91 94 LEU A C 1
ATOM 723 O O . LEU A 1 94 ? -1.365 -6.065 12.144 1.00 53.91 94 LEU A O 1
ATOM 727 N N . PHE A 1 95 ? 0.445 -4.796 11.815 1.00 47.94 95 PHE A N 1
ATOM 728 C CA . PHE A 1 95 ? 0.901 -4.889 13.212 1.00 47.94 95 PHE A CA 1
ATOM 729 C C . PHE A 1 95 ? 0.333 -3.811 14.148 1.00 47.94 95 PHE A C 1
ATOM 731 O O . PHE A 1 95 ? 0.443 -3.956 15.366 1.00 47.94 95 PHE A O 1
ATOM 738 N N . LYS A 1 96 ? -0.340 -2.762 13.645 1.00 50.34 96 LYS A N 1
ATOM 739 C CA . LYS A 1 96 ? -1.069 -1.818 14.522 1.00 50.34 96 LYS A CA 1
ATOM 740 C C . LYS A 1 96 ? -2.384 -2.366 15.086 1.00 50.34 96 LYS A C 1
ATOM 742 O O . LYS A 1 96 ? -2.954 -1.733 15.971 1.00 50.34 96 LYS A O 1
ATOM 747 N N . GLY A 1 97 ? -2.841 -3.533 14.630 1.00 41.69 97 GLY A N 1
ATOM 748 C CA . GLY A 1 97 ? -3.993 -4.241 15.197 1.00 41.69 97 GLY A CA 1
ATOM 749 C C . GLY A 1 97 ? -3.701 -5.059 16.465 1.00 41.69 97 GLY A C 1
ATOM 750 O O . GLY A 1 97 ? -4.642 -5.575 17.058 1.00 41.69 97 GLY A O 1
ATOM 751 N N . SER A 1 98 ? -2.438 -5.190 16.900 1.00 38.56 98 SER A N 1
ATOM 752 C CA . SER A 1 98 ? -2.044 -6.112 17.989 1.00 38.56 98 SER A CA 1
ATOM 753 C C . SER A 1 98 ? -1.693 -5.466 19.334 1.00 38.56 98 SER A C 1
ATOM 755 O O . SER A 1 98 ? -1.256 -6.174 20.237 1.00 38.56 98 SER A O 1
ATOM 757 N N . SER A 1 99 ? -1.884 -4.159 19.523 1.00 38.06 99 SER A N 1
ATOM 758 C CA . SER A 1 99 ? -1.763 -3.551 20.857 1.00 38.06 99 SER A CA 1
ATOM 759 C C . SER A 1 99 ? -3.142 -3.440 21.514 1.00 38.06 99 SER A C 1
ATOM 761 O O . SER A 1 99 ? -3.819 -2.422 21.348 1.00 38.06 99 SER A O 1
ATOM 763 N N . SER A 1 100 ? -3.555 -4.508 22.207 1.00 37.75 100 SER A N 1
ATOM 764 C CA . SER A 1 100 ? -4.605 -4.469 23.238 1.00 37.75 100 SER A CA 1
ATOM 765 C C . SER A 1 100 ? -4.051 -3.936 24.551 1.00 37.75 100 SER A C 1
ATOM 767 O O . SER A 1 100 ? -2.956 -4.421 24.920 1.00 37.75 100 SER A O 1
#

pLDDT: mean 72.14, std 12.4, range [37.75, 93.06]

Organism: NCBI:txid1317064

Radius of gyration: 16.02 Å; chains: 1; bounding box: 37×38×45 Å

Sequence (100 aa):
MSVLDALLSNIEGMTKVVESTIGKKIPVDFGLIDDYNFGVEQYQSAYGCYDTPSSPRYPLLSMAPVMDEPGDHLTAEGHLTAIEPFQLFLKVILFKGSSS

Foldseek 3Di:
DDPVVVVVVVVVVVVVVVLVVVLVVADLDWDWDWDDDDPQWGKTWTWTWDADPVGIDTDTQDIFTLDPDRPDDSDPVSVVVNCPVVVVSCCVSNVVVPDD